Protein AF-A0A7W4UI35-F1 (afdb_monomer)

Structure (mmCIF, N/CA/C/O backbone):
data_AF-A0A7W4UI35-F1
#
_entry.id   AF-A0A7W4UI35-F1
#
loop_
_atom_site.group_PDB
_atom_site.id
_atom_site.type_symbol
_atom_site.label_atom_id
_atom_site.label_alt_id
_atom_site.label_comp_id
_atom_site.label_asym_id
_atom_site.label_entity_id
_atom_site.label_seq_id
_atom_site.pdbx_PDB_ins_code
_atom_site.Cartn_x
_atom_site.Cartn_y
_atom_site.Cartn_z
_atom_site.occupancy
_atom_site.B_iso_or_equiv
_atom_site.auth_seq_id
_atom_site.auth_comp_id
_atom_site.auth_asym_id
_atom_site.auth_atom_id
_atom_site.pdbx_PDB_model_num
ATOM 1 N N . MET A 1 1 ? 41.990 0.680 -4.954 1.00 37.84 1 MET A N 1
ATOM 2 C CA . MET A 1 1 ? 41.139 -0.006 -5.950 1.00 37.84 1 MET A CA 1
ATOM 3 C C . MET A 1 1 ? 39.854 -0.417 -5.252 1.00 37.84 1 MET A C 1
ATOM 5 O O . MET A 1 1 ? 39.861 -1.394 -4.515 1.00 37.84 1 MET A O 1
ATOM 9 N N . SER A 1 2 ? 38.795 0.386 -5.361 1.00 47.03 2 SER A N 1
ATOM 10 C CA . SER A 1 2 ? 37.521 0.074 -4.704 1.00 47.03 2 SER A CA 1
ATOM 11 C C . SER A 1 2 ? 36.883 -1.131 -5.384 1.00 47.03 2 SER A C 1
ATOM 13 O O . SER A 1 2 ? 36.647 -1.106 -6.590 1.00 47.03 2 SER A O 1
ATOM 15 N N . ALA A 1 3 ? 36.638 -2.187 -4.607 1.00 57.56 3 ALA A N 1
ATOM 16 C CA . ALA A 1 3 ? 35.920 -3.372 -5.049 1.00 57.56 3 ALA A CA 1
ATOM 17 C C . ALA A 1 3 ? 34.573 -2.962 -5.662 1.00 57.56 3 ALA A C 1
ATOM 19 O O . ALA A 1 3 ? 33.830 -2.182 -5.059 1.00 57.56 3 ALA A O 1
ATOM 20 N N . ALA A 1 4 ? 34.271 -3.472 -6.858 1.00 60.31 4 ALA A N 1
ATOM 21 C CA . ALA A 1 4 ? 32.981 -3.278 -7.503 1.00 60.31 4 ALA A CA 1
ATOM 22 C C . ALA A 1 4 ? 31.876 -3.696 -6.520 1.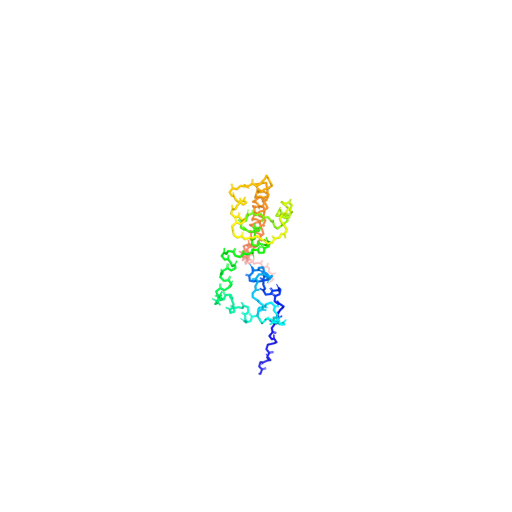00 60.31 4 ALA A C 1
ATOM 24 O O . ALA A 1 4 ? 31.788 -4.866 -6.138 1.00 60.31 4 ALA A O 1
ATOM 25 N N . LYS A 1 5 ? 31.069 -2.733 -6.047 1.00 63.41 5 LYS A N 1
ATOM 26 C CA . LYS A 1 5 ? 29.911 -3.038 -5.202 1.00 63.41 5 LYS A CA 1
ATOM 27 C C . LYS A 1 5 ? 29.016 -3.974 -6.002 1.00 63.41 5 LYS A C 1
ATOM 29 O O . LYS A 1 5 ? 28.513 -3.592 -7.051 1.00 63.41 5 LYS A O 1
ATOM 34 N N . LYS A 1 6 ? 28.837 -5.194 -5.500 1.00 61.19 6 LYS A N 1
ATOM 35 C CA . LYS A 1 6 ? 27.886 -6.165 -6.038 1.00 61.19 6 LYS A CA 1
ATOM 36 C C . LYS A 1 6 ? 26.512 -5.491 -6.072 1.00 61.19 6 LYS A C 1
ATOM 38 O O . LYS A 1 6 ? 25.981 -5.157 -5.010 1.00 61.19 6 LYS A O 1
ATOM 43 N N . SER A 1 7 ? 25.987 -5.232 -7.266 1.00 66.81 7 SER A N 1
ATOM 44 C CA . SER A 1 7 ? 24.677 -4.611 -7.446 1.00 66.81 7 SER A CA 1
ATOM 45 C C . SER A 1 7 ? 23.640 -5.490 -6.758 1.00 66.81 7 SER A C 1
ATOM 47 O O . SER A 1 7 ? 23.496 -6.665 -7.090 1.00 66.81 7 SER A O 1
ATOM 49 N N . GLN A 1 8 ? 22.981 -4.959 -5.729 1.00 86.50 8 GLN A N 1
ATOM 50 C CA . GLN A 1 8 ? 21.935 -5.698 -5.034 1.00 86.50 8 GLN A CA 1
ATOM 51 C C . GLN A 1 8 ? 20.699 -5.707 -5.926 1.00 86.50 8 GLN A C 1
ATOM 53 O O . GLN A 1 8 ? 20.041 -4.677 -6.095 1.00 86.50 8 GLN A O 1
ATOM 58 N N . THR A 1 9 ? 20.405 -6.866 -6.497 1.00 91.94 9 THR A N 1
ATOM 59 C CA . THR A 1 9 ? 19.219 -7.096 -7.310 1.00 91.94 9 THR A CA 1
ATOM 60 C C . THR A 1 9 ? 18.097 -7.714 -6.478 1.00 91.94 9 THR A C 1
ATOM 62 O O . THR A 1 9 ? 18.321 -8.309 -5.420 1.00 91.94 9 THR A O 1
ATOM 65 N N . MET A 1 10 ? 16.854 -7.518 -6.912 1.00 95.38 10 MET A N 1
ATOM 66 C CA . MET A 1 10 ? 15.669 -8.108 -6.295 1.00 95.38 10 MET A CA 1
ATOM 67 C C . MET A 1 10 ? 14.662 -8.561 -7.349 1.00 95.38 10 MET A C 1
ATOM 69 O O . MET A 1 10 ? 14.664 -8.080 -8.479 1.00 95.38 10 MET A O 1
ATOM 73 N N . LYS A 1 11 ? 13.776 -9.479 -6.963 1.00 95.25 11 LYS A N 1
ATOM 74 C CA . LYS A 1 11 ? 12.710 -9.980 -7.839 1.00 95.25 11 LYS A CA 1
ATOM 75 C C . LYS A 1 11 ? 11.666 -8.885 -8.117 1.00 95.25 11 LYS A C 1
ATOM 77 O O . LYS A 1 11 ? 11.432 -8.053 -7.230 1.00 95.25 11 LYS A O 1
ATOM 82 N N . PRO A 1 12 ? 10.951 -8.929 -9.259 1.00 95.00 12 PRO A N 1
ATOM 83 C CA . PRO A 1 12 ? 9.857 -8.000 -9.556 1.00 95.00 12 PRO A CA 1
ATOM 84 C C . PRO A 1 12 ? 8.785 -7.926 -8.472 1.00 95.00 12 PRO A C 1
ATOM 86 O O . PRO A 1 12 ? 8.258 -6.852 -8.203 1.00 95.00 12 PRO A O 1
ATOM 89 N N . SER A 1 13 ? 8.501 -9.036 -7.785 1.00 94.38 13 SER A N 1
ATOM 90 C CA . SER A 1 13 ? 7.562 -9.054 -6.659 1.00 94.38 13 SER A CA 1
ATOM 91 C C . SER A 1 13 ? 8.010 -8.165 -5.498 1.00 94.38 13 SER A C 1
ATOM 93 O O . SER A 1 13 ? 7.210 -7.413 -4.946 1.00 94.38 13 SER A O 1
ATOM 95 N N . THR A 1 14 ? 9.299 -8.195 -5.157 1.00 95.44 14 THR A N 1
ATOM 96 C CA . THR A 1 14 ? 9.885 -7.329 -4.129 1.00 95.44 14 THR A CA 1
ATOM 97 C C . THR A 1 14 ? 9.937 -5.875 -4.590 1.00 95.44 14 THR A C 1
ATOM 99 O O . THR A 1 14 ? 9.674 -4.975 -3.795 1.00 95.44 14 THR A O 1
ATOM 102 N N . ALA A 1 15 ? 10.249 -5.630 -5.864 1.00 95.62 15 ALA A N 1
ATOM 103 C CA . ALA A 1 15 ? 10.248 -4.283 -6.423 1.00 95.62 15 ALA A CA 1
ATOM 104 C C . ALA A 1 15 ? 8.836 -3.672 -6.422 1.00 95.62 15 ALA A C 1
ATOM 106 O O . ALA A 1 15 ? 8.667 -2.563 -5.930 1.00 95.62 15 ALA A O 1
ATOM 107 N N . ALA A 1 16 ? 7.816 -4.415 -6.866 1.00 95.50 16 ALA A N 1
ATOM 108 C CA . ALA A 1 16 ? 6.415 -3.992 -6.827 1.00 95.50 16 ALA A CA 1
ATOM 109 C C . ALA A 1 16 ? 5.956 -3.655 -5.402 1.00 95.50 16 ALA A C 1
ATOM 111 O O . ALA A 1 16 ? 5.324 -2.625 -5.189 1.00 95.50 16 ALA A O 1
ATOM 112 N N . GLN A 1 17 ? 6.340 -4.474 -4.415 1.00 94.88 17 GLN A N 1
ATOM 113 C CA . GLN A 1 17 ? 6.042 -4.201 -3.010 1.00 94.88 17 GLN A CA 1
ATOM 114 C C . GLN A 1 17 ? 6.692 -2.899 -2.520 1.00 94.88 17 GLN A C 1
ATOM 116 O O . GLN A 1 17 ? 6.063 -2.150 -1.785 1.00 94.88 17 GLN A O 1
ATOM 121 N N . LYS A 1 18 ? 7.929 -2.603 -2.932 1.00 95.00 18 LYS A N 1
ATOM 122 C CA . LYS A 1 18 ? 8.614 -1.343 -2.588 1.00 95.00 18 LYS A CA 1
ATOM 123 C C . LYS A 1 18 ? 8.090 -0.125 -3.351 1.00 95.00 18 LYS A C 1
ATOM 125 O O . LYS A 1 18 ? 8.322 0.999 -2.919 1.00 95.00 18 LYS A O 1
ATOM 130 N N . LEU A 1 19 ? 7.449 -0.351 -4.492 1.00 95.69 19 LEU A N 1
ATOM 131 C CA . LEU A 1 19 ? 6.754 0.667 -5.276 1.00 95.69 19 LEU A CA 1
ATOM 132 C C . LEU A 1 19 ? 5.291 0.829 -4.848 1.00 95.69 19 LEU A C 1
ATOM 134 O O . LEU A 1 19 ? 4.598 1.652 -5.435 1.00 95.69 19 LEU A O 1
ATOM 138 N N . ASP A 1 20 ? 4.813 0.058 -3.866 1.00 95.88 20 ASP A N 1
ATOM 139 C CA . ASP A 1 20 ? 3.421 0.073 -3.414 1.00 95.88 20 ASP A CA 1
ATOM 140 C C . ASP A 1 20 ? 2.400 -0.170 -4.547 1.00 95.88 20 ASP A C 1
ATOM 142 O O . ASP A 1 20 ? 1.303 0.386 -4.553 1.00 95.88 20 ASP A O 1
ATOM 146 N N . VAL A 1 21 ? 2.738 -1.049 -5.502 1.00 96.31 21 VAL A N 1
ATOM 147 C CA . VAL A 1 21 ? 1.857 -1.434 -6.621 1.00 96.31 21 VAL A CA 1
ATOM 148 C C . VAL A 1 21 ? 1.491 -2.913 -6.616 1.00 96.31 21 VAL A C 1
ATOM 150 O O . VAL A 1 21 ? 2.244 -3.778 -6.162 1.00 96.31 21 VAL A O 1
ATOM 153 N N . TYR A 1 22 ? 0.322 -3.227 -7.171 1.00 95.62 22 TYR A N 1
ATOM 154 C CA . TYR A 1 22 ? -0.139 -4.599 -7.340 1.00 95.62 22 TYR A CA 1
ATOM 155 C C . TYR A 1 22 ? 0.523 -5.254 -8.560 1.00 95.62 22 TYR A C 1
ATOM 157 O O . TYR A 1 22 ? 0.193 -4.943 -9.704 1.00 95.62 22 TYR A O 1
ATOM 165 N N . LEU A 1 23 ? 1.456 -6.185 -8.312 1.00 94.19 23 LEU A N 1
ATOM 166 C CA . LEU A 1 23 ? 2.270 -6.836 -9.349 1.00 94.19 23 LEU A CA 1
ATOM 167 C C . LEU A 1 23 ? 1.451 -7.377 -10.539 1.00 94.19 23 LEU A C 1
ATOM 169 O O . LEU A 1 23 ? 1.858 -7.109 -11.668 1.00 94.19 23 LEU A O 1
ATOM 173 N N . PRO A 1 24 ? 0.314 -8.083 -10.366 1.00 94.00 24 PRO A N 1
ATOM 174 C CA . PRO A 1 24 ? -0.439 -8.610 -11.507 1.00 94.00 24 PRO A CA 1
AT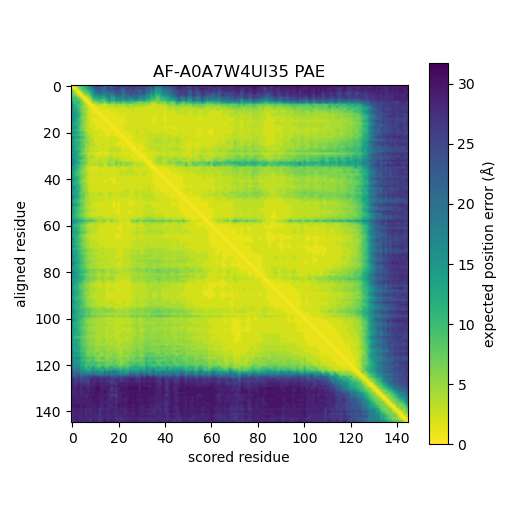OM 175 C C . PRO A 1 24 ? -0.957 -7.543 -12.478 1.00 94.00 24 PRO A C 1
ATOM 177 O O . PRO A 1 24 ? -1.127 -7.862 -13.652 1.00 94.00 24 PRO A O 1
ATOM 180 N N . ALA A 1 25 ? -1.149 -6.301 -12.022 1.00 93.81 25 ALA A N 1
ATOM 181 C CA . ALA A 1 25 ? -1.583 -5.176 -12.852 1.00 93.81 25 ALA A CA 1
ATOM 182 C C . ALA A 1 25 ? -0.426 -4.402 -13.508 1.00 93.81 25 ALA A C 1
ATOM 184 O O . ALA A 1 25 ? -0.669 -3.487 -14.290 1.00 93.81 25 ALA A O 1
ATOM 185 N N . THR A 1 26 ? 0.828 -4.749 -13.202 1.00 94.50 26 THR A N 1
ATOM 186 C CA . THR A 1 26 ? 1.996 -4.138 -13.854 1.00 94.50 26 THR A CA 1
ATOM 187 C C . THR A 1 26 ? 2.222 -4.708 -15.265 1.00 94.50 26 THR A C 1
ATOM 189 O O . THR A 1 26 ? 1.812 -5.844 -15.535 1.00 94.50 26 THR A O 1
ATOM 192 N N . PRO A 1 27 ? 2.875 -3.955 -16.172 1.00 94.62 27 PRO A N 1
ATOM 193 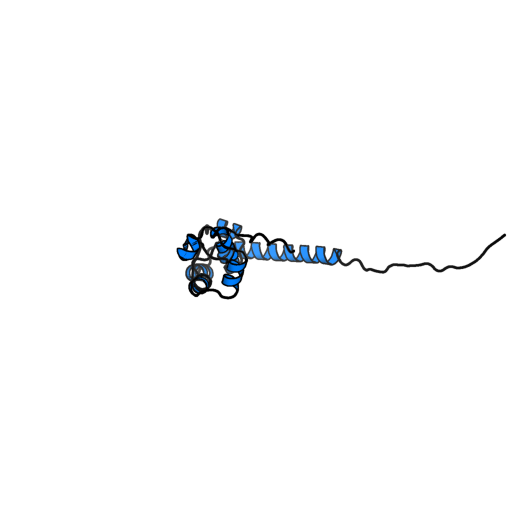C CA . PRO A 1 27 ? 3.147 -4.415 -17.534 1.00 94.62 27 PRO A CA 1
ATOM 194 C C . PRO A 1 27 ? 3.987 -5.709 -17.584 1.00 94.62 27 PRO A C 1
ATOM 196 O O . PRO A 1 27 ? 4.814 -5.937 -16.689 1.00 94.62 27 PRO A O 1
ATOM 199 N N . PRO A 1 28 ? 3.820 -6.568 -18.613 1.00 93.81 28 PRO A N 1
ATOM 200 C CA . PRO A 1 28 ? 4.631 -7.778 -18.794 1.00 93.81 28 PRO A CA 1
ATOM 201 C C . PRO A 1 28 ? 6.138 -7.505 -18.743 1.00 93.81 28 PRO A C 1
ATOM 203 O O . PRO A 1 28 ? 6.867 -8.230 -18.076 1.00 93.81 28 PRO A O 1
ATOM 206 N N . GLU A 1 29 ? 6.589 -6.387 -19.314 1.00 91.69 29 GLU A N 1
ATOM 207 C CA . GLU A 1 29 ? 7.998 -5.979 -19.381 1.00 91.69 29 GLU A CA 1
ATOM 208 C C . GLU A 1 29 ? 8.612 -5.693 -18.006 1.00 91.69 29 GLU A C 1
ATOM 210 O O . GL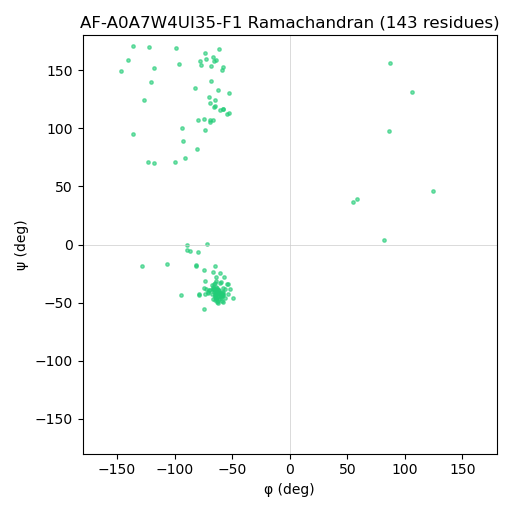U A 1 29 ? 9.835 -5.633 -17.875 1.00 91.69 29 GLU A O 1
ATOM 215 N N . PHE A 1 30 ? 7.779 -5.472 -16.986 1.00 93.56 30 PHE A N 1
ATOM 216 C CA . PHE A 1 30 ? 8.193 -5.367 -15.590 1.00 93.56 30 PHE A CA 1
ATOM 217 C C . PHE A 1 30 ? 8.070 -6.717 -14.870 1.00 93.56 30 PHE A C 1
ATOM 219 O O . PHE A 1 30 ? 8.983 -7.110 -14.144 1.00 93.56 30 PHE A O 1
ATOM 226 N N . ARG A 1 31 ? 6.965 -7.446 -15.084 1.00 93.06 31 ARG A N 1
ATOM 227 C CA . ARG A 1 31 ? 6.682 -8.735 -14.420 1.00 93.06 31 ARG A CA 1
ATOM 228 C C . ARG A 1 31 ? 7.643 -9.849 -14.822 1.00 93.06 31 ARG A C 1
ATOM 230 O O . ARG A 1 31 ? 7.984 -10.676 -13.983 1.00 93.06 31 ARG A O 1
ATOM 237 N N . GLU A 1 32 ? 8.054 -9.869 -16.085 1.00 92.25 32 GLU A N 1
ATOM 238 C CA . GLU A 1 32 ? 8.870 -10.933 -16.681 1.00 92.25 32 GLU A CA 1
ATOM 239 C C . GLU A 1 32 ? 10.374 -10.715 -16.485 1.00 92.25 32 GLU A C 1
ATOM 241 O O . GLU A 1 32 ? 11.177 -11.590 -16.815 1.00 92.25 32 GLU A O 1
ATOM 246 N N . ARG A 1 33 ? 10.790 -9.576 -15.914 1.00 89.31 33 ARG A N 1
ATOM 247 C CA . ARG A 1 33 ? 12.206 -9.347 -15.607 1.00 89.31 33 ARG A CA 1
ATOM 248 C C . ARG A 1 33 ? 12.692 -10.375 -14.593 1.00 89.31 33 ARG A C 1
ATOM 250 O O . ARG A 1 33 ? 12.073 -10.577 -13.553 1.00 89.31 33 ARG A O 1
ATOM 257 N N . ALA A 1 34 ? 13.850 -10.974 -14.856 1.00 86.06 34 ALA A N 1
ATOM 258 C CA . ALA A 1 34 ? 14.474 -11.884 -13.900 1.00 86.06 34 ALA A CA 1
ATOM 259 C C . ALA A 1 34 ? 14.864 -11.150 -12.604 1.00 86.06 34 ALA A C 1
ATOM 261 O O . ALA A 1 34 ? 14.617 -11.635 -11.499 1.00 86.06 34 ALA A O 1
ATOM 262 N N . GLU A 1 35 ? 15.442 -9.956 -12.748 1.00 91.94 35 GLU A N 1
ATOM 263 C CA . GLU A 1 35 ? 16.002 -9.164 -11.660 1.00 91.94 35 GLU A CA 1
ATOM 264 C C . GLU A 1 35 ? 15.825 -7.663 -11.923 1.00 91.94 35 GLU A C 1
ATOM 266 O O . GLU A 1 35 ? 15.813 -7.216 -13.069 1.00 91.94 35 GLU A O 1
ATOM 271 N N . ILE A 1 36 ? 15.686 -6.892 -10.844 1.00 92.56 36 ILE A N 1
ATOM 272 C CA . ILE A 1 36 ? 15.631 -5.428 -10.844 1.00 92.56 36 ILE A CA 1
ATOM 273 C C . ILE A 1 36 ? 16.683 -4.925 -9.858 1.00 92.56 36 ILE A C 1
ATOM 275 O O . ILE A 1 36 ? 16.681 -5.312 -8.685 1.00 92.56 36 ILE A O 1
ATOM 279 N N . SER A 1 37 ? 17.592 -4.073 -10.321 1.00 93.62 37 SER A N 1
ATOM 280 C CA . SER A 1 37 ? 18.616 -3.461 -9.472 1.00 93.62 37 SER A CA 1
ATOM 281 C C . SER A 1 37 ? 18.031 -2.399 -8.537 1.00 93.62 37 SER A C 1
ATOM 283 O O . SER A 1 37 ? 16.951 -1.840 -8.755 1.00 93.62 37 SER A O 1
ATOM 285 N N . ARG A 1 38 ? 18.753 -2.090 -7.456 1.00 92.50 38 ARG A N 1
ATOM 286 C CA . ARG A 1 38 ? 18.358 -1.008 -6.545 1.00 92.50 38 ARG A CA 1
ATOM 287 C C . ARG A 1 38 ? 18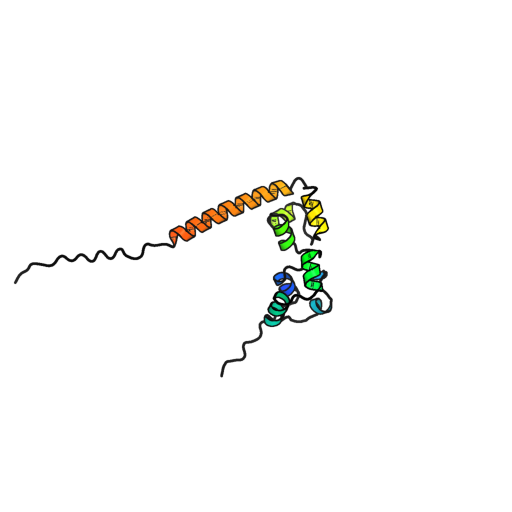.402 0.358 -7.232 1.00 92.50 38 ARG A C 1
ATOM 289 O O . ARG A 1 38 ? 17.589 1.223 -6.903 1.00 92.50 38 ARG A O 1
ATOM 296 N N . GLU A 1 39 ? 19.327 0.541 -8.165 1.00 92.88 39 GLU A N 1
ATOM 297 C CA . GLU A 1 39 ? 19.453 1.734 -8.994 1.00 92.88 39 GLU A CA 1
ATOM 298 C C . GLU A 1 39 ? 18.215 1.912 -9.880 1.00 92.88 39 GLU A C 1
ATOM 300 O O . GLU A 1 39 ? 17.595 2.970 -9.833 1.00 92.88 39 GLU A O 1
ATOM 305 N N . GLU A 1 40 ? 17.777 0.866 -10.588 1.00 92.88 40 GLU A N 1
ATOM 306 C CA . GLU A 1 40 ? 16.547 0.905 -11.395 1.00 92.88 40 GLU A CA 1
ATOM 307 C C . GLU A 1 40 ? 15.298 1.163 -10.552 1.00 92.88 40 GLU A C 1
ATOM 309 O O . GLU A 1 40 ? 14.446 1.955 -10.942 1.00 92.88 40 GL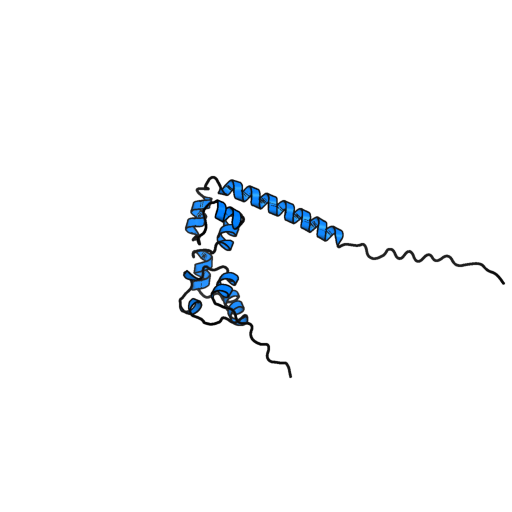U A O 1
ATOM 314 N N . LEU A 1 41 ? 15.180 0.532 -9.378 1.00 94.38 41 LEU A N 1
ATOM 315 C CA . LEU A 1 41 ? 14.068 0.806 -8.464 1.00 94.38 41 LEU A CA 1
ATOM 316 C C . LEU A 1 41 ? 14.040 2.286 -8.060 1.00 94.38 41 LEU A C 1
ATOM 318 O O . LEU A 1 41 ? 12.976 2.898 -8.021 1.00 94.38 41 LEU A O 1
ATOM 322 N N . THR A 1 42 ? 15.211 2.851 -7.764 1.00 94.62 42 THR A N 1
ATOM 323 C CA . THR A 1 42 ? 15.343 4.268 -7.404 1.00 94.62 42 THR A CA 1
ATOM 324 C C . THR A 1 42 ? 14.958 5.163 -8.579 1.00 94.62 42 THR A C 1
ATOM 326 O O . THR A 1 42 ? 14.309 6.186 -8.379 1.00 94.62 42 THR A O 1
ATOM 329 N N . GLU A 1 43 ? 15.329 4.780 -9.798 1.00 95.25 43 GLU A N 1
ATOM 330 C CA . GLU A 1 43 ? 14.967 5.507 -11.012 1.00 95.25 43 GLU A CA 1
ATOM 331 C C . GLU A 1 43 ? 13.455 5.485 -11.255 1.00 95.25 43 GLU A C 1
ATOM 333 O O . GLU A 1 43 ? 12.863 6.538 -11.460 1.00 95.25 43 GLU A O 1
ATOM 338 N N . LEU A 1 44 ? 12.804 4.326 -11.113 1.00 94.94 44 LEU A N 1
ATOM 339 C CA . LEU A 1 44 ? 11.343 4.207 -11.199 1.00 94.94 44 LEU A CA 1
ATOM 340 C C . LEU A 1 44 ? 10.617 5.054 -10.145 1.00 94.94 44 LEU A C 1
ATOM 342 O O . LEU A 1 44 ? 9.523 5.543 -10.401 1.00 94.94 44 LEU A O 1
ATOM 346 N N . GLN A 1 45 ? 11.207 5.233 -8.960 1.00 94.56 45 GLN A N 1
ATOM 347 C CA . GLN A 1 45 ? 10.650 6.099 -7.917 1.00 94.56 45 GLN A CA 1
ATOM 348 C C . GLN A 1 45 ? 10.833 7.588 -8.229 1.00 94.56 45 GLN A C 1
ATOM 350 O O . GLN A 1 45 ? 9.960 8.390 -7.907 1.00 94.56 45 GLN A O 1
ATOM 355 N N . LYS A 1 46 ? 11.970 7.967 -8.823 1.00 96.44 46 LYS A N 1
ATOM 356 C CA . LYS A 1 46 ? 12.294 9.365 -9.147 1.00 96.44 46 LYS A CA 1
ATOM 357 C C . LYS A 1 46 ? 11.582 9.852 -10.403 1.00 96.44 46 LYS A C 1
ATOM 359 O O . LYS A 1 46 ? 11.059 10.959 -10.412 1.00 96.44 46 LYS A O 1
ATOM 364 N N . ASN A 1 47 ? 11.572 9.018 -11.435 1.00 96.19 47 ASN A N 1
ATOM 365 C CA . ASN A 1 47 ? 11.015 9.293 -12.750 1.00 96.19 47 ASN A CA 1
ATOM 366 C C . ASN A 1 47 ? 9.966 8.218 -13.070 1.00 96.19 47 ASN A C 1
ATOM 368 O O . ASN A 1 47 ? 10.215 7.327 -13.889 1.00 96.19 47 ASN A O 1
ATOM 372 N N . PRO A 1 48 ? 8.804 8.252 -12.387 1.00 95.56 48 PRO A N 1
ATOM 373 C CA . PRO A 1 48 ? 7.793 7.225 -12.551 1.00 95.56 48 PRO A CA 1
ATOM 374 C C . PRO A 1 48 ? 7.227 7.259 -13.978 1.00 95.56 48 PRO A C 1
ATOM 376 O O . PRO A 1 48 ? 6.734 8.299 -14.422 1.00 95.56 48 PRO A O 1
ATOM 379 N N . PRO A 1 49 ? 7.267 6.135 -14.715 1.00 96.31 49 PRO A N 1
ATOM 380 C CA . PRO A 1 49 ? 6.642 6.047 -16.028 1.00 96.31 49 PRO A CA 1
ATOM 381 C C . PRO A 1 49 ? 5.115 6.143 -15.916 1.00 96.31 49 PRO A C 1
ATOM 383 O O . PRO A 1 49 ? 4.538 5.868 -14.864 1.00 96.31 49 PRO A O 1
ATOM 386 N N . GLN A 1 50 ? 4.444 6.457 -17.028 1.00 95.75 50 GLN A N 1
ATOM 387 C CA . GLN A 1 50 ? 2.996 6.698 -17.048 1.00 95.75 50 GLN A CA 1
ATOM 388 C C . GLN A 1 50 ? 2.176 5.547 -16.441 1.00 95.75 50 GLN A C 1
ATOM 390 O O . GLN A 1 50 ? 1.291 5.788 -15.628 1.00 95.75 50 GLN A O 1
ATOM 395 N N . TRP A 1 51 ? 2.524 4.292 -16.748 1.00 95.50 51 TRP A N 1
ATOM 396 C CA . TRP A 1 51 ? 1.833 3.127 -16.186 1.00 95.50 51 TRP A CA 1
ATOM 397 C C . TRP A 1 51 ? 1.930 3.058 -14.653 1.00 95.50 51 TRP A C 1
ATOM 399 O O . TRP A 1 51 ? 0.995 2.605 -14.001 1.00 95.50 51 TRP A O 1
ATOM 409 N N . LEU A 1 52 ? 3.042 3.511 -14.064 1.00 96.12 52 LEU A N 1
ATOM 410 C CA . LEU A 1 52 ? 3.231 3.521 -12.613 1.00 96.12 52 LEU A CA 1
ATOM 411 C C . LEU A 1 52 ? 2.377 4.621 -11.977 1.00 96.12 52 LEU A C 1
ATOM 413 O O . LEU A 1 52 ? 1.700 4.377 -10.980 1.00 96.12 52 LEU A O 1
ATOM 417 N N . VAL A 1 53 ? 2.345 5.798 -12.608 1.00 96.75 53 VAL A N 1
ATOM 418 C CA . VAL A 1 53 ? 1.485 6.918 -12.202 1.00 96.75 53 VAL A CA 1
ATOM 419 C C . VAL A 1 53 ? 0.009 6.515 -12.237 1.00 96.75 53 VAL A C 1
ATOM 421 O O . VAL A 1 53 ? -0.721 6.761 -11.278 1.00 96.75 53 VAL A O 1
ATOM 424 N N . ASP A 1 54 ? -0.433 5.858 -13.309 1.00 96.31 54 ASP A N 1
ATOM 425 C CA . ASP A 1 54 ? -1.821 5.415 -13.450 1.00 96.31 54 ASP A CA 1
ATOM 426 C C . ASP A 1 54 ? -2.189 4.347 -12.411 1.00 96.31 54 ASP A C 1
ATOM 428 O O . ASP A 1 54 ? -3.275 4.400 -11.827 1.00 96.31 54 ASP A O 1
ATOM 432 N N . LEU A 1 55 ? -1.273 3.421 -12.101 1.00 96.12 55 LEU A N 1
ATOM 433 C CA . LEU A 1 55 ? -1.489 2.431 -11.044 1.00 96.12 55 LEU A CA 1
ATOM 434 C C . LEU A 1 55 ? -1.605 3.069 -9.656 1.00 96.12 55 LEU A C 1
ATOM 436 O O . LEU A 1 55 ? -2.471 2.668 -8.881 1.00 96.12 55 LEU A O 1
ATOM 440 N N . HIS A 1 56 ? -0.790 4.077 -9.340 1.00 95.81 56 HIS A N 1
ATOM 441 C CA . HIS A 1 56 ? -0.904 4.810 -8.074 1.00 95.81 56 HIS A CA 1
ATOM 442 C C . HIS A 1 56 ? -2.183 5.643 -7.983 1.00 95.81 56 HIS A C 1
ATOM 444 O O . HIS A 1 56 ? -2.758 5.779 -6.897 1.00 95.81 56 HIS A O 1
ATOM 450 N N . ARG A 1 57 ? -2.644 6.196 -9.108 1.00 95.62 57 ARG A N 1
ATOM 451 C CA . ARG A 1 57 ? -3.851 7.024 -9.148 1.00 95.62 57 ARG A CA 1
ATOM 452 C C . ARG A 1 57 ? -5.117 6.180 -9.027 1.00 95.62 57 ARG A C 1
ATOM 454 O O . ARG A 1 57 ? -5.897 6.395 -8.099 1.00 95.62 57 ARG A O 1
ATOM 461 N N . ASP A 1 58 ? -5.282 5.195 -9.907 1.00 94.50 58 ASP A N 1
ATOM 462 C CA . ASP A 1 58 ? -6.561 4.501 -10.126 1.00 94.50 58 ASP A CA 1
ATOM 463 C C . ASP A 1 58 ? -6.466 2.977 -10.053 1.00 94.50 58 ASP A C 1
ATOM 465 O O . ASP A 1 58 ? -7.486 2.304 -9.875 1.00 94.50 58 ASP A O 1
ATOM 469 N N . GLY A 1 59 ? -5.255 2.437 -10.190 1.00 92.00 59 GLY A N 1
ATOM 470 C CA . GLY A 1 59 ? -5.024 1.005 -10.289 1.00 92.00 59 GLY A CA 1
ATOM 471 C C . GLY A 1 59 ? -5.472 0.210 -9.063 1.00 92.00 59 GLY A C 1
ATOM 472 O O . GLY A 1 59 ? -5.787 0.769 -8.010 1.00 92.00 59 GLY A O 1
ATOM 473 N N . PRO A 1 60 ? -5.508 -1.125 -9.182 1.00 96.62 60 PRO A N 1
ATOM 474 C CA . PRO A 1 60 ? -5.702 -1.985 -8.027 1.00 96.62 60 PRO A CA 1
ATOM 475 C C . PRO A 1 60 ? -4.557 -1.758 -7.034 1.00 96.62 60 PRO A C 1
ATOM 477 O O . PRO A 1 60 ? -3.389 -2.035 -7.311 1.00 96.62 60 PRO A O 1
ATOM 480 N N . HIS A 1 61 ? -4.907 -1.241 -5.863 1.00 97.31 61 HIS A N 1
ATOM 481 C CA . HIS A 1 61 ? -3.982 -0.941 -4.785 1.00 97.31 61 HIS A CA 1
ATOM 482 C C . HIS A 1 61 ? -3.694 -2.205 -3.983 1.00 97.31 61 HIS A C 1
ATOM 484 O O . HIS A 1 61 ? -4.632 -2.918 -3.609 1.00 97.31 61 HIS A O 1
ATOM 490 N N . PRO A 1 62 ? -2.426 -2.494 -3.654 1.00 96.75 62 PRO A N 1
ATOM 491 C CA . PRO A 1 62 ? -2.107 -3.600 -2.766 1.00 96.75 62 PRO A CA 1
ATOM 492 C C . PRO A 1 62 ? -2.675 -3.354 -1.360 1.00 96.75 62 PRO A C 1
ATOM 494 O O . PRO A 1 62 ? -2.950 -2.226 -0.946 1.00 96.75 62 PRO A O 1
ATOM 497 N N . ARG A 1 63 ? -2.843 -4.433 -0.591 1.00 96.12 63 ARG A N 1
ATOM 498 C CA . ARG A 1 63 ? -3.537 -4.419 0.712 1.00 96.12 63 ARG A CA 1
ATOM 499 C C . ARG A 1 63 ? -2.986 -3.393 1.705 1.00 96.12 63 ARG A C 1
ATOM 501 O O . ARG A 1 63 ? -3.746 -2.849 2.500 1.00 96.12 63 ARG A O 1
ATOM 508 N N . ASN A 1 64 ? -1.679 -3.140 1.686 1.00 95.12 64 ASN A N 1
ATOM 509 C CA . ASN A 1 64 ? -1.039 -2.135 2.534 1.00 95.12 64 ASN A CA 1
ATOM 510 C C . ASN A 1 64 ? -1.509 -0.714 2.184 1.00 95.12 64 ASN A C 1
ATOM 512 O O . ASN A 1 64 ? -1.860 0.046 3.085 1.00 95.12 64 ASN A O 1
ATOM 516 N N . VAL A 1 65 ? -1.595 -0.388 0.893 1.00 96.88 65 VAL A N 1
ATOM 517 C CA . VAL A 1 65 ? -2.106 0.899 0.403 1.00 96.88 65 VAL A CA 1
ATOM 518 C C . VAL A 1 65 ? -3.602 1.027 0.683 1.00 96.88 65 VAL A C 1
ATOM 520 O O . VAL A 1 65 ? -4.045 2.061 1.181 1.00 96.88 65 VAL A O 1
ATOM 523 N N . VAL A 1 66 ? -4.381 -0.035 0.457 1.00 97.56 66 VAL A N 1
ATOM 524 C CA . VAL A 1 66 ? -5.817 -0.068 0.786 1.00 97.56 66 VAL A CA 1
ATOM 525 C C . VAL A 1 66 ? -6.044 0.200 2.278 1.00 97.56 66 VAL A C 1
ATOM 527 O O . VAL A 1 66 ? -6.823 1.083 2.639 1.00 97.56 66 VAL A O 1
ATOM 530 N N . ALA A 1 67 ? -5.327 -0.506 3.158 1.00 97.12 67 ALA A N 1
ATOM 531 C CA . ALA A 1 67 ? -5.431 -0.324 4.605 1.00 97.12 67 ALA A CA 1
ATOM 532 C C . ALA A 1 67 ? -5.049 1.104 5.033 1.00 97.12 67 ALA A C 1
ATOM 534 O O . ALA A 1 67 ? -5.751 1.719 5.842 1.00 97.12 67 ALA A O 1
ATOM 535 N N . ALA A 1 68 ? -3.984 1.661 4.443 1.00 96.25 68 ALA A N 1
ATOM 536 C CA . ALA A 1 68 ? -3.559 3.035 4.692 1.00 96.25 68 ALA A CA 1
ATOM 537 C C . ALA A 1 68 ? -4.636 4.055 4.285 1.00 96.25 68 ALA A C 1
ATOM 539 O O . ALA A 1 68 ? -4.978 4.928 5.088 1.00 96.25 68 ALA A O 1
ATOM 540 N N . ARG A 1 69 ? -5.225 3.909 3.089 1.00 96.19 69 ARG A N 1
ATOM 541 C CA . ARG A 1 69 ? -6.293 4.790 2.577 1.00 96.19 69 ARG A CA 1
ATOM 542 C C . ARG A 1 69 ? -7.566 4.700 3.423 1.00 96.19 69 ARG A C 1
ATOM 544 O O . ARG A 1 69 ? -8.177 5.723 3.722 1.00 96.19 69 ARG A O 1
ATOM 551 N N . LEU A 1 70 ? -7.921 3.506 3.896 1.00 97.06 70 LEU A N 1
ATOM 552 C CA . LEU A 1 70 ? -9.075 3.292 4.775 1.00 97.06 70 LEU A CA 1
ATOM 553 C C . LEU A 1 70 ? -8.814 3.647 6.249 1.00 97.06 70 LEU A C 1
ATOM 555 O O . LEU A 1 70 ? -9.767 3.678 7.030 1.00 97.06 70 LEU A O 1
ATOM 559 N N . ARG A 1 71 ? -7.569 3.973 6.628 1.00 97.12 71 ARG A N 1
ATOM 560 C CA . ARG A 1 71 ? -7.128 4.263 8.007 1.00 97.12 71 ARG A CA 1
ATOM 561 C C . ARG A 1 71 ? -7.369 3.106 8.986 1.00 97.12 71 ARG A C 1
ATOM 563 O O . ARG A 1 71 ? -7.716 3.330 10.143 1.00 97.12 71 ARG A O 1
ATOM 570 N N . VAL A 1 72 ? -7.145 1.880 8.529 1.00 97.69 72 VAL A N 1
ATOM 571 C CA . VAL A 1 72 ? -7.248 0.646 9.327 1.00 97.69 72 VAL A CA 1
ATOM 572 C C . VAL A 1 72 ? -5.916 -0.111 9.313 1.00 97.69 72 VAL A C 1
ATOM 574 O O . VAL A 1 72 ? -5.007 0.233 8.559 1.00 97.69 72 VAL A O 1
ATOM 577 N N . SER A 1 73 ? -5.771 -1.141 10.147 1.00 97.06 73 SER A N 1
ATOM 578 C CA . SER A 1 73 ? -4.651 -2.087 10.022 1.00 97.06 73 SER A CA 1
ATOM 579 C C . SER A 1 73 ? -4.894 -3.085 8.884 1.00 97.06 73 SER A C 1
ATOM 581 O O . SER A 1 73 ? -6.039 -3.360 8.529 1.00 97.06 73 SER A O 1
ATOM 583 N N . ILE A 1 74 ? -3.829 -3.700 8.353 1.00 96.25 74 ILE A N 1
ATOM 584 C CA . ILE A 1 74 ? -3.944 -4.803 7.375 1.00 96.25 74 ILE A CA 1
ATOM 585 C C . ILE A 1 74 ? -4.752 -5.972 7.965 1.00 96.25 74 ILE A C 1
ATOM 587 O O . ILE A 1 74 ? -5.553 -6.594 7.267 1.00 96.25 74 ILE 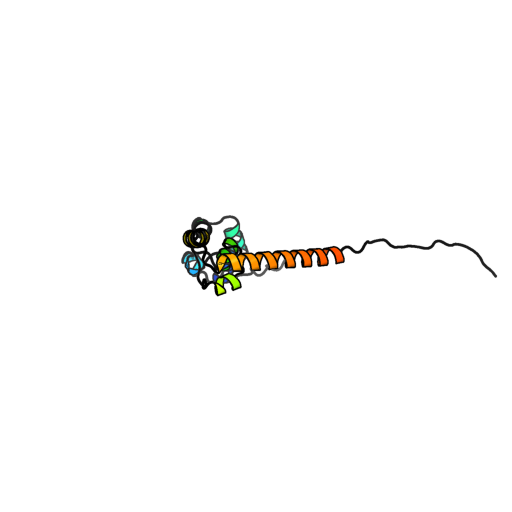A O 1
ATOM 591 N N . SER A 1 75 ? -4.581 -6.250 9.260 1.00 95.69 75 SER A N 1
ATOM 592 C CA . SER A 1 75 ? -5.350 -7.279 9.968 1.00 95.69 75 SER A CA 1
ATOM 593 C C . SER A 1 75 ? -6.822 -6.892 10.132 1.00 95.69 75 SER A C 1
ATOM 595 O O . SER A 1 75 ? -7.690 -7.744 9.972 1.00 95.69 75 SER A O 1
ATOM 597 N N . GLY A 1 76 ? -7.120 -5.618 10.406 1.00 95.56 76 GLY A N 1
ATOM 598 C CA . GLY A 1 76 ? -8.492 -5.100 10.447 1.00 95.56 76 GLY A CA 1
ATOM 599 C C . GLY A 1 76 ? -9.180 -5.163 9.087 1.00 95.56 76 GLY A C 1
ATOM 600 O O . GLY A 1 76 ? -10.328 -5.586 8.996 1.00 95.56 76 GLY A O 1
ATOM 601 N N . LEU A 1 77 ? -8.443 -4.854 8.017 1.00 96.62 77 LEU A N 1
ATOM 602 C CA . LEU A 1 77 ? -8.910 -5.016 6.642 1.00 96.62 77 LEU A CA 1
ATOM 603 C C . LEU A 1 77 ? -9.279 -6.480 6.338 1.00 96.62 77 LEU A C 1
ATOM 605 O O . LEU A 1 77 ? -10.351 -6.750 5.801 1.00 96.62 77 LEU A O 1
ATOM 609 N N . ALA A 1 78 ? -8.434 -7.429 6.759 1.00 96.38 78 ALA A N 1
ATOM 610 C CA . ALA A 1 78 ? -8.699 -8.859 6.600 1.00 96.38 78 ALA A CA 1
ATOM 611 C C . ALA A 1 78 ? -9.929 -9.329 7.401 1.00 96.38 78 ALA A C 1
ATOM 613 O O . ALA A 1 78 ? -10.720 -10.116 6.890 1.00 96.38 78 ALA A O 1
ATOM 614 N N . ARG A 1 79 ? -10.132 -8.823 8.629 1.00 95.06 79 ARG A N 1
ATOM 615 C CA . ARG A 1 79 ? -11.347 -9.097 9.427 1.00 95.06 79 ARG A CA 1
ATOM 616 C C . ARG A 1 79 ? -12.617 -8.552 8.775 1.00 95.06 79 ARG A C 1
ATOM 618 O O . ARG A 1 79 ? -13.675 -9.151 8.927 1.00 95.06 79 ARG A O 1
ATOM 625 N N . GLY A 1 80 ? -12.501 -7.451 8.035 1.00 93.12 80 GLY A N 1
ATOM 626 C CA . GLY A 1 80 ? -13.566 -6.899 7.199 1.00 93.12 80 GLY A CA 1
ATOM 627 C C . GLY A 1 80 ? -13.867 -7.705 5.929 1.00 93.12 80 GLY A C 1
ATOM 628 O O . GLY A 1 80 ? -14.727 -7.296 5.155 1.00 93.12 80 GLY A O 1
ATOM 629 N N . GLY A 1 81 ? -13.164 -8.821 5.692 1.00 94.50 81 GLY A N 1
ATOM 630 C CA . GLY A 1 81 ? -13.336 -9.677 4.515 1.00 94.50 81 GLY A CA 1
ATOM 631 C C . GLY A 1 81 ? -12.607 -9.188 3.261 1.00 94.50 81 GLY A C 1
ATOM 632 O O . GLY A 1 81 ? -12.729 -9.803 2.208 1.00 94.50 81 GLY A O 1
ATOM 633 N N . VAL A 1 82 ? -11.829 -8.106 3.353 1.00 94.31 82 VAL A N 1
ATOM 634 C CA . VAL A 1 82 ? -11.088 -7.554 2.214 1.00 94.31 82 VAL A CA 1
ATOM 635 C C . VAL A 1 82 ? -9.676 -8.140 2.200 1.00 94.31 82 VAL A C 1
ATOM 637 O O . VAL A 1 82 ? -8.786 -7.722 2.947 1.00 94.31 82 VAL A O 1
ATOM 640 N N . THR A 1 83 ? -9.467 -9.142 1.348 1.00 93.06 83 THR A N 1
ATOM 641 C CA . THR A 1 83 ? -8.168 -9.814 1.167 1.00 93.06 83 THR A CA 1
ATOM 642 C C . THR A 1 83 ? -7.474 -9.459 -0.138 1.00 93.06 83 THR A C 1
ATOM 644 O O . THR A 1 83 ? -6.264 -9.654 -0.236 1.00 93.06 83 THR A O 1
ATOM 647 N N . GLU A 1 84 ? -8.207 -8.905 -1.099 1.00 93.06 84 GLU A N 1
ATOM 648 C CA . GLU A 1 84 ? -7.716 -8.612 -2.443 1.00 93.06 84 GLU A CA 1
ATOM 649 C C . GLU A 1 84 ? -7.305 -7.146 -2.615 1.00 93.06 84 GLU A C 1
ATOM 651 O O . GLU A 1 84 ? -7.544 -6.294 -1.754 1.00 93.06 84 GLU A O 1
ATOM 656 N N . ALA A 1 85 ? -6.647 -6.863 -3.739 1.00 95.62 85 ALA A N 1
ATOM 657 C CA . ALA A 1 85 ? -6.358 -5.499 -4.156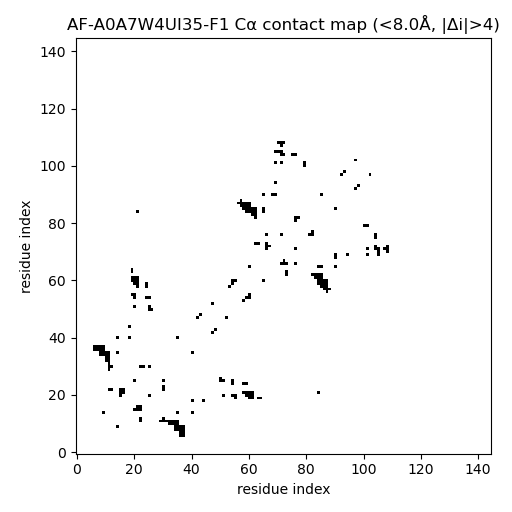 1.00 95.62 85 ALA A CA 1
ATOM 658 C C . ALA A 1 85 ? -7.653 -4.770 -4.546 1.00 95.62 85 ALA A C 1
ATOM 660 O O . ALA A 1 85 ? -8.524 -5.360 -5.182 1.00 95.62 85 ALA A O 1
ATOM 661 N N . LEU A 1 86 ? -7.762 -3.488 -4.186 1.00 97.12 86 LEU A N 1
ATOM 662 C CA . LEU A 1 86 ? -8.932 -2.658 -4.497 1.00 97.12 86 LEU A CA 1
ATOM 663 C C . LEU A 1 86 ? -8.536 -1.447 -5.329 1.00 97.12 86 LEU A C 1
ATOM 665 O O . LEU A 1 86 ? -7.520 -0.816 -5.049 1.00 97.12 86 LEU A O 1
ATOM 669 N N . THR A 1 87 ? -9.350 -1.081 -6.312 1.00 97.56 87 THR A N 1
ATOM 670 C CA . THR A 1 87 ? -9.162 0.157 -7.080 1.00 97.56 87 THR A CA 1
ATOM 671 C C . THR A 1 87 ? -9.535 1.385 -6.256 1.00 97.56 87 THR A C 1
ATOM 673 O O . THR A 1 87 ? -10.233 1.293 -5.242 1.00 97.56 87 THR A O 1
ATOM 676 N N . SER A 1 88 ? -9.118 2.570 -6.709 1.00 97.19 88 SER A N 1
ATOM 677 C CA . SER A 1 88 ? -9.533 3.829 -6.074 1.00 97.19 88 SER A CA 1
ATOM 678 C C . SER A 1 88 ? -11.058 3.971 -6.009 1.00 97.19 88 SER A C 1
ATOM 680 O O . SER A 1 88 ? -11.574 4.410 -4.987 1.00 97.19 88 SER A O 1
ATOM 682 N N . ALA A 1 89 ? -11.780 3.532 -7.046 1.00 97.00 89 ALA A N 1
ATOM 683 C CA . ALA A 1 89 ? -13.242 3.572 -7.080 1.00 97.00 89 ALA A CA 1
ATOM 684 C C . ALA A 1 89 ? -13.880 2.683 -5.998 1.00 97.00 89 ALA A C 1
ATOM 686 O O . ALA A 1 89 ? -14.740 3.145 -5.256 1.00 97.00 89 ALA A O 1
ATOM 687 N N . GLN A 1 90 ? -13.401 1.444 -5.844 1.00 96.94 90 GLN A N 1
ATOM 688 C CA . GLN A 1 90 ? -13.888 0.522 -4.809 1.00 96.94 90 GLN A CA 1
ATOM 689 C C . GLN A 1 90 ? -13.584 1.036 -3.394 1.00 96.94 90 GLN A C 1
ATOM 691 O O . GLN A 1 90 ? -14.384 0.876 -2.475 1.00 96.94 90 GLN A O 1
ATOM 696 N N . ILE A 1 91 ? -12.425 1.676 -3.201 1.00 97.00 91 ILE A N 1
ATOM 697 C CA . ILE A 1 91 ? -12.082 2.310 -1.921 1.00 97.00 91 ILE A CA 1
ATOM 698 C C . ILE A 1 91 ? -13.034 3.472 -1.627 1.00 97.00 91 ILE A C 1
ATOM 700 O O . ILE A 1 91 ? -13.493 3.594 -0.493 1.00 97.00 91 ILE A O 1
ATOM 704 N N . THR A 1 92 ? -13.329 4.315 -2.619 1.00 97.19 92 THR A N 1
ATOM 705 C CA . THR A 1 92 ? -14.291 5.417 -2.474 1.00 97.19 92 THR A CA 1
ATOM 706 C C . THR A 1 92 ? -15.675 4.891 -2.110 1.00 97.19 92 THR A C 1
ATOM 708 O O . THR A 1 92 ? -16.264 5.377 -1.150 1.00 97.19 92 THR A O 1
ATOM 711 N N . GLU A 1 93 ? -16.144 3.833 -2.770 1.00 97.00 93 GLU A N 1
ATOM 712 C CA . GLU A 1 93 ? -17.428 3.199 -2.458 1.00 97.00 93 GLU A CA 1
ATOM 713 C C . GLU A 1 93 ? -17.497 2.708 -1.003 1.00 97.00 93 GLU A C 1
ATOM 715 O O . GLU A 1 93 ? -18.478 2.969 -0.310 1.00 97.00 93 GLU A O 1
ATOM 720 N N . LEU A 1 94 ? -16.430 2.081 -0.491 1.00 96.25 94 LEU A N 1
ATOM 721 C CA . LEU A 1 94 ? -16.340 1.679 0.920 1.00 96.25 94 LEU A CA 1
ATOM 722 C C . LEU A 1 94 ? -16.332 2.868 1.890 1.00 96.25 94 LEU A C 1
ATOM 724 O O . LEU A 1 94 ? -16.696 2.713 3.054 1.00 96.25 94 LEU A O 1
ATOM 728 N N . ILE A 1 95 ? -15.853 4.035 1.460 1.00 96.12 95 ILE A N 1
ATOM 729 C CA . ILE A 1 95 ? -15.844 5.247 2.285 1.00 96.12 95 ILE A CA 1
ATOM 730 C C . ILE A 1 95 ? -17.235 5.885 2.312 1.00 96.12 95 ILE A C 1
ATOM 732 O O . ILE A 1 95 ? -17.664 6.321 3.380 1.00 96.12 95 ILE A O 1
ATOM 736 N N . GLU A 1 96 ? -17.911 5.938 1.166 1.00 97.25 96 GLU A N 1
ATOM 737 C CA . GLU A 1 96 ? -19.245 6.522 1.006 1.00 97.25 96 GLU A CA 1
ATOM 738 C C . GLU A 1 96 ? -20.336 5.646 1.628 1.00 97.25 96 GLU A C 1
ATOM 740 O O . GLU A 1 96 ? -21.240 6.158 2.284 1.00 97.25 96 GLU A O 1
ATOM 745 N N . ASN A 1 97 ? -20.203 4.324 1.498 1.00 96.56 97 ASN A N 1
ATOM 746 C CA . ASN A 1 97 ? -21.115 3.328 2.051 1.00 96.56 97 ASN A CA 1
ATOM 747 C C . ASN A 1 97 ? -20.371 2.446 3.065 1.00 96.56 97 ASN A C 1
ATOM 749 O O . ASN A 1 97 ? -20.101 1.270 2.795 1.00 96.56 97 ASN A O 1
ATOM 753 N N . PRO A 1 98 ? -19.994 3.001 4.234 1.00 95.06 98 PRO A N 1
ATOM 754 C CA . PRO A 1 98 ? -19.136 2.308 5.177 1.00 95.06 98 PRO A CA 1
ATOM 755 C C . PRO A 1 98 ? -19.831 1.064 5.741 1.00 95.06 98 PRO A C 1
ATOM 757 O O . PRO A 1 98 ? -20.848 1.186 6.431 1.00 95.06 98 PRO A O 1
ATOM 760 N N . PRO A 1 99 ? -19.270 -0.141 5.530 1.00 96.06 99 PRO A N 1
ATOM 761 C CA . PRO A 1 99 ? -19.777 -1.339 6.180 1.00 96.06 99 PRO A CA 1
ATOM 762 C C . PRO A 1 99 ? -19.559 -1.248 7.694 1.00 96.06 99 PRO A C 1
ATOM 764 O O . PRO A 1 99 ? -18.664 -0.549 8.174 1.00 96.06 99 PRO A O 1
ATOM 767 N N . SER A 1 100 ? -20.334 -2.009 8.467 1.00 95.56 100 SER A N 1
ATOM 768 C CA . SER A 1 100 ? -20.339 -1.936 9.938 1.00 95.56 100 SER A CA 1
ATOM 769 C C . SER A 1 100 ? -18.968 -2.169 10.593 1.00 95.56 100 SER A C 1
ATOM 771 O O . SER A 1 100 ? -18.697 -1.637 11.673 1.00 95.56 100 SER A O 1
ATOM 773 N N . TRP A 1 101 ? -18.080 -2.928 9.945 1.00 95.94 101 TRP A N 1
ATOM 774 C CA . TRP A 1 101 ? -16.727 -3.181 10.439 1.00 95.94 101 TRP A CA 1
ATOM 775 C C . TRP A 1 101 ? -15.794 -1.969 10.291 1.00 95.94 101 TRP A C 1
ATOM 777 O O . TRP A 1 101 ? -14.911 -1.782 11.128 1.00 95.94 101 TRP A O 1
ATOM 787 N N . LEU A 1 102 ? -15.977 -1.118 9.274 1.00 96.94 102 LEU A N 1
ATOM 788 C CA . LEU A 1 102 ? -15.006 -0.078 8.919 1.00 96.94 102 LEU A CA 1
ATOM 789 C C . LEU A 1 102 ? -14.872 1.014 9.999 1.00 96.94 102 LEU A C 1
ATOM 791 O O . LEU A 1 102 ? -13.739 1.318 10.387 1.00 96.94 102 LEU A O 1
ATOM 795 N N . PRO A 1 103 ? -15.962 1.577 10.562 1.00 97.44 103 PRO A N 1
ATOM 796 C CA . PRO A 1 103 ? -15.861 2.524 11.673 1.00 97.44 103 PRO A CA 1
ATOM 797 C C . PRO A 1 103 ? -15.209 1.915 12.920 1.00 97.44 103 PRO A C 1
ATOM 799 O O . PRO A 1 103 ? -14.387 2.566 13.565 1.00 97.44 103 PRO A O 1
ATOM 802 N N . ARG A 1 104 ? -15.528 0.651 13.233 1.00 96.75 104 ARG A N 1
ATOM 803 C CA . ARG A 1 104 ? -14.947 -0.070 14.374 1.00 96.75 104 ARG A CA 1
ATOM 804 C C . ARG A 1 104 ? -13.436 -0.220 14.210 1.00 96.75 104 ARG A C 1
ATOM 806 O O . ARG A 1 104 ? -12.684 0.136 15.111 1.00 96.75 104 ARG A O 1
ATOM 813 N N . GLU A 1 105 ? -12.984 -0.693 13.054 1.00 97.50 105 GLU A N 1
ATOM 814 C CA . GLU A 1 105 ? -11.558 -0.898 12.778 1.00 97.50 105 GLU A CA 1
ATOM 815 C C . GLU A 1 105 ? -10.768 0.420 12.740 1.00 97.50 105 GLU A C 1
ATOM 817 O O . GLU A 1 105 ? -9.626 0.470 13.201 1.00 97.50 105 GLU A O 1
ATOM 822 N N . ARG A 1 106 ? -11.376 1.518 12.269 1.00 97.62 106 ARG A N 1
ATOM 823 C CA . ARG A 1 106 ? -10.775 2.862 12.351 1.00 97.62 106 ARG A CA 1
ATOM 824 C C . ARG A 1 106 ? -10.581 3.318 13.796 1.00 97.62 106 ARG A C 1
ATOM 826 O O . ARG A 1 106 ? -9.538 3.891 14.111 1.00 97.62 106 ARG A O 1
ATOM 833 N N . ALA A 1 107 ? -11.557 3.063 14.669 1.00 97.38 107 ALA A N 1
ATOM 834 C CA . ALA A 1 107 ? -11.455 3.401 16.086 1.00 97.38 107 ALA A CA 1
ATOM 835 C C . ALA A 1 107 ? -10.318 2.624 16.768 1.00 97.38 107 ALA A C 1
ATOM 837 O O . ALA A 1 107 ? -9.480 3.239 17.430 1.00 97.38 107 ALA A O 1
ATOM 838 N N . VAL A 1 108 ? -10.229 1.311 16.515 1.00 96.62 108 VAL A N 1
ATOM 839 C CA . VAL A 1 108 ? -9.131 0.464 17.012 1.00 96.62 108 VAL A CA 1
ATOM 840 C C . VAL A 1 108 ? -7.780 0.981 16.515 1.00 96.62 108 VAL A C 1
ATOM 842 O O . VAL A 1 108 ? -6.866 1.185 17.309 1.00 96.62 108 VAL A O 1
ATOM 845 N N . GLN A 1 109 ? -7.645 1.265 15.214 1.00 97.12 109 GLN A N 1
ATOM 846 C CA . GLN A 1 109 ? -6.380 1.760 14.665 1.00 97.12 109 GLN A CA 1
ATOM 847 C C . GLN A 1 109 ? -5.979 3.118 15.255 1.00 97.12 109 GLN A C 1
ATOM 849 O O . GLN A 1 109 ? -4.794 3.369 15.477 1.00 97.12 109 GLN A O 1
ATOM 854 N N . ALA A 1 110 ? -6.943 4.005 15.506 1.00 96.94 110 ALA A N 1
ATOM 855 C CA . ALA A 1 110 ? -6.681 5.297 16.129 1.00 96.94 110 ALA A CA 1
ATOM 856 C C . ALA A 1 110 ? -6.204 5.148 17.582 1.00 96.94 110 ALA A C 1
ATOM 858 O O . ALA A 1 110 ? -5.313 5.879 18.008 1.00 96.94 110 ALA A O 1
ATOM 859 N N . GLU A 1 111 ? -6.766 4.203 18.336 1.00 96.94 111 GLU A N 1
ATOM 860 C CA . GLU A 1 111 ? -6.333 3.897 19.700 1.00 96.94 111 GLU A CA 1
ATOM 861 C C . GLU A 1 111 ? -4.911 3.339 19.743 1.00 96.94 111 GLU A C 1
ATOM 863 O O . GLU A 1 111 ? -4.079 3.870 20.479 1.00 96.94 111 GLU A O 1
ATOM 868 N N . VAL A 1 112 ? -4.604 2.364 18.882 1.00 96.31 112 VAL A N 1
ATOM 869 C CA . VAL A 1 112 ? -3.252 1.800 18.759 1.00 96.31 112 VAL A CA 1
ATOM 870 C C . VAL A 1 112 ? -2.233 2.896 18.449 1.00 96.31 112 VAL A C 1
ATOM 872 O O . VAL A 1 112 ? -1.212 2.988 19.123 1.00 96.31 112 VAL A O 1
ATOM 875 N N . ARG A 1 113 ? -2.526 3.797 17.498 1.00 94.44 113 ARG A N 1
ATOM 876 C CA . ARG A 1 113 ? -1.620 4.913 17.170 1.00 94.44 113 ARG A CA 1
ATOM 877 C C . ARG A 1 113 ? -1.394 5.867 18.346 1.00 94.44 113 ARG A C 1
ATOM 879 O O . ARG A 1 113 ? -0.273 6.336 18.525 1.00 94.44 113 ARG A O 1
ATOM 886 N N . ARG A 1 114 ? -2.429 6.160 19.144 1.00 95.75 114 ARG A N 1
ATOM 887 C CA . ARG A 1 114 ? -2.287 6.998 20.350 1.00 95.75 114 ARG A CA 1
ATOM 888 C C . ARG A 1 114 ? -1.392 6.331 21.390 1.00 95.75 114 ARG A C 1
ATOM 890 O O . ARG A 1 114 ? -0.565 7.008 21.994 1.00 95.75 114 ARG A O 1
ATOM 897 N N . GLU A 1 115 ? -1.533 5.025 21.591 1.00 95.19 115 GLU A N 1
ATOM 898 C CA . GLU A 1 115 ? -0.693 4.305 22.551 1.00 95.19 115 GLU A CA 1
ATOM 899 C C . GLU A 1 115 ? 0.754 4.171 22.062 1.00 95.19 115 GLU A C 1
ATOM 901 O O . GLU A 1 115 ? 1.687 4.414 22.826 1.00 95.19 115 GLU A O 1
ATOM 906 N N . GLU A 1 116 ? 0.964 3.892 20.772 1.00 94.38 116 GLU A N 1
ATOM 907 C CA . GLU A 1 116 ? 2.297 3.904 20.161 1.00 94.38 116 GLU A CA 1
ATOM 908 C C . GLU A 1 116 ? 2.981 5.268 20.314 1.00 94.38 116 GLU A C 1
ATOM 910 O O . GLU A 1 116 ? 4.172 5.323 20.621 1.00 94.38 116 GLU A O 1
ATOM 915 N N . GLN A 1 117 ? 2.241 6.368 20.141 1.00 94.00 117 GLN A N 1
ATOM 916 C CA . GLN A 1 117 ? 2.764 7.716 20.353 1.00 94.00 117 GLN A CA 1
ATOM 917 C C . GLN A 1 117 ? 3.195 7.931 21.811 1.00 94.00 117 GLN A C 1
ATOM 919 O O . GLN A 1 117 ? 4.332 8.333 22.048 1.00 94.00 117 GLN A O 1
ATOM 924 N N . ARG A 1 118 ? 2.351 7.580 22.789 1.00 92.88 118 ARG A N 1
ATOM 925 C CA . ARG A 1 118 ? 2.695 7.679 24.221 1.00 92.88 118 ARG A CA 1
ATOM 926 C C . ARG A 1 118 ? 3.929 6.857 24.582 1.00 92.88 118 ARG A C 1
ATOM 928 O O . ARG A 1 118 ? 4.760 7.284 25.379 1.00 92.88 118 ARG A O 1
ATOM 935 N N . LEU A 1 119 ? 4.054 5.650 24.029 1.00 93.69 119 LEU A N 1
ATOM 936 C CA . LEU A 1 119 ? 5.224 4.799 24.245 1.00 93.69 119 LEU A CA 1
ATOM 937 C C . LEU A 1 119 ? 6.492 5.412 23.644 1.00 93.69 119 LEU A C 1
ATOM 939 O O . LEU A 1 119 ? 7.533 5.367 24.296 1.00 93.69 119 LEU A O 1
ATOM 943 N N . ARG A 1 120 ? 6.408 6.010 22.449 1.00 91.44 120 ARG A N 1
ATOM 944 C CA . ARG A 1 120 ? 7.535 6.718 21.821 1.00 91.44 120 ARG A CA 1
ATOM 945 C C . ARG A 1 120 ? 7.962 7.935 22.635 1.00 91.44 120 ARG A C 1
ATOM 947 O O . ARG A 1 120 ? 9.149 8.079 22.891 1.00 91.44 120 ARG A O 1
ATOM 954 N N . GLU A 1 121 ? 7.017 8.754 23.093 1.00 90.69 121 GLU A N 1
ATOM 955 C CA . GLU A 1 121 ? 7.291 9.923 23.943 1.00 90.69 121 GLU A CA 1
ATOM 956 C C . GLU A 1 121 ? 7.956 9.513 25.266 1.00 90.69 121 GLU A C 1
ATOM 958 O O . GLU A 1 121 ? 8.963 10.098 25.657 1.00 90.69 121 GLU A O 1
ATOM 963 N N . ARG A 1 122 ? 7.475 8.438 25.913 1.00 88.12 122 ARG A N 1
ATOM 964 C CA . ARG A 1 122 ? 8.124 7.868 27.108 1.00 88.12 122 ARG A CA 1
ATOM 965 C C . ARG A 1 122 ? 9.552 7.393 26.823 1.00 88.12 122 ARG A C 1
ATOM 967 O O . ARG A 1 122 ? 10.445 7.666 27.612 1.00 88.12 122 ARG A O 1
ATOM 974 N N . GLN A 1 123 ? 9.786 6.701 25.707 1.00 86.44 123 GLN A N 1
ATOM 975 C CA . GLN A 1 123 ? 11.125 6.220 25.336 1.00 86.44 123 GLN A CA 1
ATOM 976 C C . GLN A 1 123 ? 12.092 7.366 25.006 1.00 86.44 123 GLN A C 1
ATOM 978 O O . GLN A 1 123 ? 13.260 7.298 25.378 1.00 86.44 123 GLN A O 1
ATOM 983 N N . GLN A 1 124 ? 11.611 8.420 24.342 1.00 80.44 124 GLN A N 1
ATOM 984 C CA . GLN A 1 124 ? 12.408 9.603 24.004 1.00 80.44 124 GLN A CA 1
ATOM 985 C C . GLN A 1 124 ? 12.733 10.440 25.246 1.00 80.44 124 GLN A C 1
ATOM 987 O O . GLN A 1 124 ? 13.882 10.828 25.423 1.00 80.44 124 GLN A O 1
ATOM 992 N N . GLY A 1 125 ? 11.772 10.622 26.158 1.00 66.19 125 GLY A N 1
ATOM 993 C CA . GLY A 1 125 ? 11.993 11.325 27.426 1.00 66.19 125 GLY A CA 1
ATOM 994 C C . GLY A 1 125 ? 12.940 10.603 28.394 1.00 66.19 125 GLY A C 1
ATOM 995 O O . GLY A 1 125 ? 13.564 11.245 29.228 1.00 66.19 125 GLY A O 1
ATOM 996 N N . ILE A 1 126 ? 13.101 9.280 28.274 1.00 60.62 126 ILE A N 1
ATOM 997 C CA . ILE A 1 126 ? 14.085 8.499 29.050 1.00 60.62 126 ILE A CA 1
ATOM 998 C C . ILE A 1 126 ? 15.501 8.585 28.427 1.00 60.62 126 ILE A C 1
ATOM 1000 O O . ILE A 1 126 ? 16.494 8.295 29.095 1.00 60.62 126 ILE A O 1
ATOM 1004 N N . GLY A 1 127 ? 15.617 8.998 27.158 1.00 52.41 127 GLY A N 1
ATOM 1005 C CA . GLY A 1 127 ? 16.887 9.133 26.434 1.00 52.41 127 GLY A CA 1
ATOM 1006 C C . GLY A 1 127 ? 17.655 10.430 26.712 1.00 52.41 127 GLY A C 1
ATOM 1007 O O . GLY A 1 127 ? 18.861 10.476 26.475 1.00 52.41 127 GLY A O 1
ATOM 1008 N N . GLU A 1 128 ? 16.993 11.454 27.251 1.00 51.78 128 GLU A N 1
ATOM 1009 C CA . GLU A 1 128 ? 17.594 12.747 27.589 1.00 51.78 128 GLU A CA 1
ATOM 1010 C C . GLU A 1 128 ? 18.106 12.720 29.038 1.00 51.78 128 GLU A C 1
ATOM 1012 O O . GLU A 1 128 ? 17.493 13.240 29.968 1.00 51.78 128 GLU A O 1
ATOM 1017 N N . ARG A 1 129 ? 19.233 12.030 29.261 1.00 52.03 129 ARG A N 1
ATOM 1018 C CA . ARG A 1 129 ? 19.987 12.184 30.513 1.00 52.03 129 ARG A CA 1
ATOM 1019 C C . ARG A 1 129 ? 20.622 13.582 30.508 1.00 52.03 129 ARG A C 1
ATOM 1021 O O . ARG A 1 129 ? 21.322 13.884 29.544 1.00 52.03 129 ARG A O 1
ATOM 1028 N N . PRO A 1 130 ? 20.426 14.420 31.543 1.00 45.84 130 PRO A N 1
ATOM 1029 C CA . PRO A 1 130 ? 21.112 15.701 31.636 1.00 45.84 130 PRO A CA 1
ATOM 1030 C C . PRO A 1 130 ? 22.608 15.441 31.834 1.00 45.84 130 PRO A C 1
ATOM 1032 O O . PRO A 1 130 ? 23.043 14.977 32.889 1.00 45.84 130 PRO A O 1
ATOM 1035 N N . ASP A 1 131 ? 23.385 15.699 30.788 1.00 54.41 131 ASP A N 1
ATOM 1036 C CA . ASP A 1 131 ? 24.840 15.733 30.848 1.00 54.41 131 ASP A CA 1
ATOM 1037 C C . ASP A 1 131 ? 25.255 16.917 31.732 1.00 54.41 131 ASP A C 1
ATOM 1039 O O . ASP A 1 131 ? 24.950 18.069 31.422 1.00 54.41 131 ASP A O 1
ATOM 1043 N N . GLY A 1 132 ? 25.945 16.634 32.842 1.00 49.88 132 GLY A N 1
ATOM 1044 C CA . GLY A 1 132 ? 26.660 17.662 33.604 1.00 49.88 132 GLY A CA 1
ATOM 1045 C C . GLY A 1 132 ? 26.317 17.812 35.086 1.00 49.88 132 GLY A C 1
ATOM 1046 O O . GLY A 1 132 ? 26.217 18.933 35.565 1.00 49.88 132 GLY A O 1
ATOM 1047 N N . ALA A 1 133 ? 26.226 16.722 35.852 1.00 47.53 133 ALA A N 1
ATOM 1048 C CA . ALA A 1 133 ? 26.496 16.778 37.293 1.00 47.53 133 ALA A CA 1
ATOM 1049 C C . ALA A 1 133 ? 27.926 16.279 37.564 1.00 47.53 133 ALA A C 1
ATOM 1051 O O . ALA A 1 133 ? 28.136 15.184 38.082 1.00 47.53 133 ALA A O 1
ATOM 1052 N N . ARG A 1 134 ? 28.926 17.077 37.166 1.00 45.56 134 ARG A N 1
ATOM 1053 C CA . ARG A 1 134 ? 30.259 17.030 37.779 1.00 45.56 134 ARG A CA 1
ATOM 1054 C C . ARG A 1 134 ? 30.273 18.062 38.898 1.00 45.56 134 ARG A C 1
ATOM 1056 O O . ARG A 1 134 ? 30.612 19.216 38.672 1.00 45.56 134 ARG A O 1
ATOM 1063 N N . THR A 1 135 ? 29.873 17.650 40.092 1.00 45.62 135 THR A N 1
ATOM 1064 C CA . THR A 1 135 ? 30.240 18.365 41.316 1.00 45.62 135 THR A CA 1
ATOM 1065 C C . THR A 1 135 ? 31.656 17.914 41.667 1.00 45.62 135 THR A C 1
ATOM 1067 O O . THR A 1 135 ? 31.852 16.968 42.425 1.00 45.62 135 THR A O 1
ATOM 1070 N N . GLU A 1 136 ? 32.651 18.523 41.023 1.00 43.53 136 GLU A N 1
ATOM 1071 C CA . GLU A 1 136 ? 34.020 18.527 41.539 1.00 43.53 136 GLU A CA 1
ATOM 1072 C C . GLU A 1 136 ? 33.994 19.418 42.786 1.00 43.53 136 GLU A C 1
ATOM 1074 O O . GLU A 1 136 ? 33.776 20.625 42.714 1.00 43.53 136 GLU A O 1
ATOM 1079 N N . LEU A 1 137 ? 34.054 18.774 43.949 1.00 44.12 137 LEU A N 1
ATOM 1080 C CA . LEU A 1 137 ? 34.217 19.425 45.238 1.00 44.12 137 LEU A CA 1
ATOM 1081 C C . LEU A 1 137 ? 35.669 19.897 45.340 1.00 44.12 137 LEU A C 1
ATOM 1083 O O . LEU A 1 137 ? 36.544 19.109 45.690 1.00 44.12 137 LEU A O 1
ATOM 1087 N N . ASP A 1 138 ? 35.899 21.177 45.064 1.00 42.91 138 ASP A N 1
ATOM 1088 C CA . ASP A 1 138 ? 37.030 21.901 45.635 1.00 42.91 138 ASP A CA 1
ATOM 1089 C C . ASP A 1 138 ? 36.768 22.088 47.135 1.00 42.91 138 ASP A C 1
ATOM 1091 O O . ASP A 1 138 ? 35.917 22.885 47.537 1.00 42.91 138 ASP A O 1
ATOM 1095 N N . VAL A 1 139 ? 37.499 21.347 47.968 1.00 47.72 139 VAL A N 1
ATOM 1096 C CA . VAL A 1 139 ? 37.841 21.777 49.328 1.00 47.72 139 VAL A CA 1
ATOM 1097 C C . VAL A 1 139 ? 39.314 21.456 49.545 1.00 47.72 139 VAL A C 1
ATOM 1099 O O . VAL A 1 139 ? 39.693 20.337 49.888 1.00 47.72 139 VAL A O 1
ATOM 1102 N N . ASP A 1 140 ? 40.131 22.472 49.296 1.00 40.66 140 ASP A N 1
ATOM 1103 C CA . ASP A 1 140 ? 41.489 22.597 49.801 1.00 40.66 140 ASP A CA 1
ATOM 1104 C C . ASP A 1 140 ? 41.537 22.570 51.343 1.00 40.66 140 ASP A C 1
ATOM 1106 O O . ASP A 1 140 ? 40.638 23.077 52.018 1.00 40.66 140 ASP A O 1
ATOM 1110 N N . ALA A 1 141 ? 42.692 22.107 51.834 1.00 43.44 141 ALA A N 1
ATOM 1111 C CA . ALA A 1 141 ? 43.409 22.528 53.047 1.00 43.44 141 ALA A CA 1
ATOM 1112 C C . ALA A 1 141 ? 43.422 21.629 54.313 1.00 43.44 141 ALA A C 1
ATOM 1114 O O . ALA A 1 141 ? 42.401 21.235 54.867 1.00 43.44 141 ALA A O 1
ATOM 1115 N N . ASP A 1 142 ? 44.67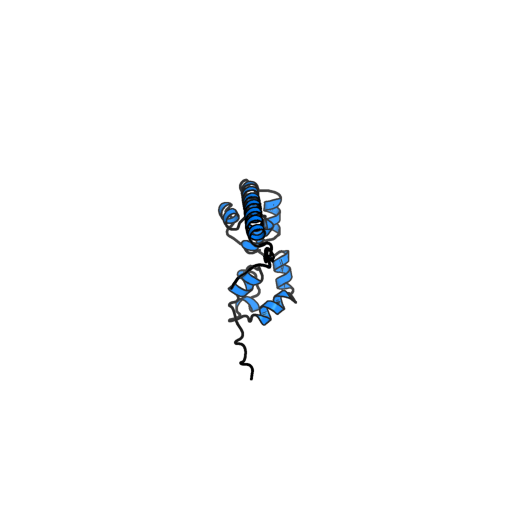2 21.476 54.784 1.00 38.72 142 ASP A N 1
ATOM 1116 C CA . ASP A 1 142 ? 45.226 21.127 56.108 1.00 38.72 142 ASP A CA 1
ATOM 1117 C C . ASP A 1 142 ? 45.396 19.640 56.525 1.00 38.72 142 ASP A C 1
ATOM 1119 O O . ASP A 1 142 ? 44.422 18.980 56.871 1.00 38.72 142 ASP A O 1
ATOM 1123 N N . ASN A 1 143 ? 46.593 19.009 56.406 1.00 35.75 143 ASN A N 1
ATOM 1124 C CA . ASN A 1 143 ? 47.868 19.109 57.202 1.00 35.75 143 ASN A CA 1
ATOM 1125 C C . ASN A 1 143 ? 47.858 18.135 58.432 1.00 35.75 143 ASN A C 1
ATOM 1127 O O . ASN A 1 143 ? 46.752 17.821 58.867 1.00 35.75 143 ASN A O 1
ATOM 1131 N N . PRO A 1 144 ? 48.962 17.638 59.070 1.00 50.12 144 PRO A N 1
ATOM 1132 C CA . PRO A 1 144 ? 50.417 17.818 58.857 1.00 50.12 144 PRO A CA 1
ATOM 1133 C C . PRO A 1 144 ? 51.328 16.563 58.918 1.00 50.12 144 PRO A C 1
ATOM 1135 O O . PRO A 1 144 ? 50.952 15.504 59.423 1.00 50.12 144 PRO A O 1
ATOM 1138 N N . ALA A 1 145 ? 52.599 16.769 58.536 1.00 33.75 145 ALA A N 1
ATOM 1139 C CA . ALA A 1 145 ? 53.766 16.429 59.367 1.00 33.75 145 ALA A CA 1
ATOM 1140 C C . ALA A 1 145 ? 54.824 17.540 59.260 1.00 33.75 145 ALA A C 1
ATOM 1142 O O . ALA A 1 145 ? 55.075 17.989 58.118 1.00 33.75 145 ALA A O 1
#

Radius of gyration: 26.37 Å; Cα contacts (8 Å, |Δi|>4): 130; chains: 1; bounding box: 75×34×79 Å

Solvent-accessible surface area (backbone atoms only — not comparable to full-atom values): 8706 Å² total; per-residue (Å²): 134,83,73,81,76,77,79,60,62,40,43,37,68,59,49,24,58,76,66,65,43,34,57,90,80,48,57,65,87,54,62,70,38,81,63,42,42,57,66,57,55,51,44,47,69,74,60,56,51,69,71,56,52,46,38,73,67,52,28,49,22,27,52,67,55,47,16,59,77,69,47,32,41,60,68,47,35,44,73,65,70,52,82,63,61,46,29,44,67,59,52,48,49,46,65,77,59,58,53,84,54,53,65,55,33,29,51,53,40,52,50,53,53,52,52,53,48,54,52,49,52,53,56,53,63,70,67,67,70,82,86,80,86,77,81,77,80,86,76,86,88,83,89,88,133

Mean predicted aligned error: 9.96 Å

Organism: NCBI:txid43670

Sequence (145 aa):
MSAAKKSQTMKPSTAAQKLDVYLPATPPEFRERAEISREELTELQKNPPQWLVDLHRDGPHPRNVVAARLRVSISGLARGGVTEALTSAQITELIENPPSWLPRERAVQAEVRREEQRLRERQQGIGERPDGARTELDVDADNPA

pLDDT: mean 86.14, std 18.49, range [33.75, 97.69]

InterPro domains:
  IPR046039 Protein of unknown function DUF5997 [PF19460] (10-118)

Foldseek 3Di:
DDDDPDFDKDALVVLCVVLQFDLVQDDPVSNVDRIDTPVNSVVCVVPPDPSSVCRVQWNFGALVVLCVLLQADSVLCVVVVNPGTDTPVRSVVCVVVPDPSSVVRNVVSVVVVVVVVVVVVVVVVVVDDPPDPPPPDDDDDDDDD

Secondary structure (DSSP, 8-state):
--------EE-HHHHHHHTT--GGGS-HHHHT-S-EEHHHHHHHHHS--HHHHHHHHTS-B-HHHHHHHHTS-HHHHHHTT--S-B-HHHHHHHHHS--THHHHHHHHHHHHHHHHHHHHHHHHHHH------------------